Protein AF-A0A353P7I7-F1 (afdb_monomer_lite)

Radius of gyration: 15.6 Å; chains: 1; bounding box: 5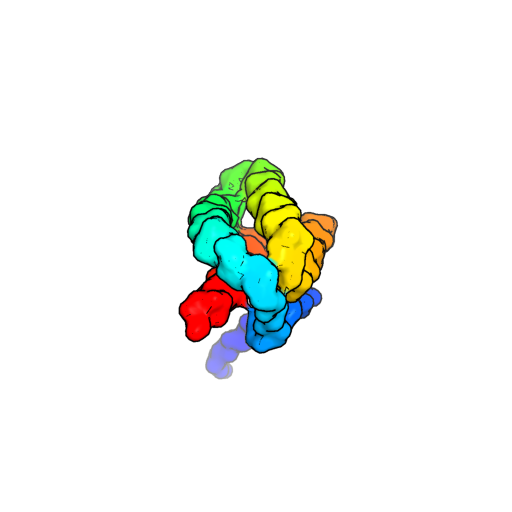8×27×37 Å

Sequence (123 aa):
MNSSNFSDTRNKIHFPDYHSISISAESKEYLFDFIESINSKLEELEAAALACEKLNDPKENLAVAKRVLHSIKGEAGIIGISEIYEFCHIAESAFEELKLEELPDMLLNIKDWLYSAVDYLKQ

Structure (mmCIF, N/CA/C/O backbone):
data_AF-A0A353P7I7-F1
#
_entry.id   AF-A0A353P7I7-F1
#
loop_
_atom_site.group_PDB
_atom_site.id
_atom_site.type_symbol
_atom_site.label_atom_id
_atom_site.label_alt_id
_atom_site.label_comp_id
_atom_site.label_asym_id
_atom_site.label_entity_id
_atom_site.label_seq_id
_atom_site.pdbx_PDB_ins_code
_atom_site.Cartn_x
_atom_site.Cartn_y
_atom_site.Cartn_z
_atom_site.occupancy
_atom_site.B_iso_or_equiv
_atom_site.auth_seq_id
_atom_site.auth_comp_id
_atom_site.auth_asym_id
_atom_site.auth_atom_id
_atom_site.pdbx_PDB_model_num
ATOM 1 N N . MET A 1 1 ? -41.882 -12.714 1.147 1.00 33.00 1 MET A N 1
ATOM 2 C CA . MET A 1 1 ? -40.969 -13.595 1.903 1.00 33.00 1 MET A CA 1
ATOM 3 C C . MET A 1 1 ? -39.578 -13.367 1.346 1.00 33.00 1 MET A C 1
ATOM 5 O O . MET A 1 1 ? -39.446 -13.441 0.135 1.00 33.00 1 MET A O 1
ATOM 9 N N . ASN A 1 2 ? -38.672 -12.960 2.243 1.00 32.88 2 ASN A N 1
ATOM 10 C CA . ASN A 1 2 ? -37.203 -12.832 2.216 1.00 32.88 2 ASN A CA 1
ATOM 11 C C . ASN A 1 2 ? -36.466 -13.235 0.918 1.00 32.88 2 ASN A C 1
ATOM 13 O O . ASN A 1 2 ? -36.798 -14.239 0.305 1.00 32.88 2 ASN A O 1
ATOM 17 N N . SER A 1 3 ? -35.419 -12.528 0.487 1.00 33.47 3 SER A N 1
ATOM 18 C CA . SER A 1 3 ? -34.259 -12.166 1.313 1.00 33.47 3 SER A CA 1
ATOM 19 C C . SER A 1 3 ? -33.494 -10.968 0.748 1.00 33.47 3 SER A C 1
ATOM 21 O O . SER A 1 3 ? -33.393 -10.790 -0.460 1.00 33.47 3 SER A O 1
ATOM 23 N N . SER A 1 4 ? -32.958 -10.174 1.666 1.00 40.25 4 SER A N 1
ATOM 24 C CA . SER A 1 4 ? -32.141 -8.977 1.500 1.00 40.25 4 SER A CA 1
ATOM 25 C C . SER A 1 4 ? -31.013 -9.108 0.469 1.00 40.25 4 SER A C 1
ATOM 27 O O . SER A 1 4 ? -30.127 -9.937 0.645 1.00 40.25 4 SER A O 1
ATOM 29 N N . ASN A 1 5 ? -30.974 -8.209 -0.518 1.00 30.12 5 ASN A N 1
ATOM 30 C CA . ASN A 1 5 ? -29.732 -7.845 -1.202 1.00 30.12 5 ASN A CA 1
ATOM 31 C C . ASN A 1 5 ? -29.294 -6.481 -0.674 1.00 30.12 5 ASN A C 1
ATOM 33 O O . ASN A 1 5 ? -29.738 -5.433 -1.134 1.00 30.12 5 ASN A O 1
ATOM 37 N N . PHE A 1 6 ? -28.441 -6.519 0.345 1.00 34.28 6 PHE A N 1
ATOM 38 C CA . PHE A 1 6 ? -27.603 -5.397 0.757 1.00 34.28 6 PHE A CA 1
ATOM 39 C C . PHE A 1 6 ? -26.470 -5.286 -0.282 1.00 34.28 6 PHE A C 1
ATOM 41 O O . PHE A 1 6 ? -25.336 -5.683 -0.033 1.00 34.28 6 PHE A O 1
ATOM 48 N N . SER A 1 7 ? -26.813 -4.888 -1.507 1.00 36.38 7 SER A N 1
ATOM 49 C CA . SER A 1 7 ? -25.862 -4.745 -2.610 1.00 36.38 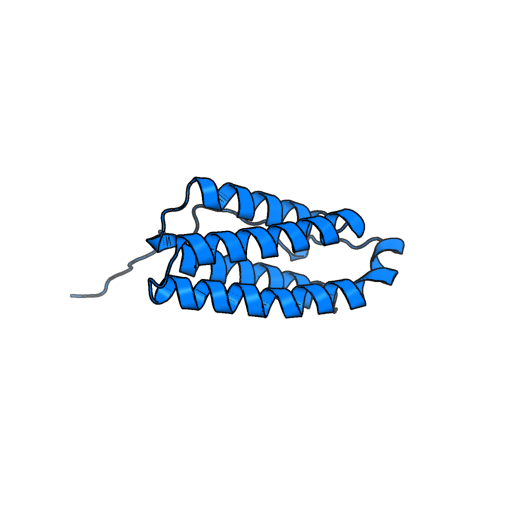7 SER A CA 1
ATOM 50 C C . SER A 1 7 ? -25.321 -3.316 -2.661 1.00 36.38 7 SER A C 1
ATOM 52 O O . SER A 1 7 ? -26.084 -2.370 -2.849 1.00 36.38 7 SER A O 1
ATOM 54 N N . ASP A 1 8 ? -23.999 -3.226 -2.518 1.00 41.38 8 ASP A N 1
ATOM 55 C CA . ASP A 1 8 ? -23.113 -2.206 -3.090 1.00 41.38 8 ASP A CA 1
ATOM 56 C C . ASP A 1 8 ? -23.188 -0.766 -2.576 1.00 41.38 8 ASP A C 1
ATOM 58 O O . ASP A 1 8 ? -23.550 0.168 -3.286 1.00 41.38 8 ASP A O 1
ATOM 62 N N . THR A 1 9 ? -22.672 -0.558 -1.363 1.00 38.09 9 THR A N 1
ATOM 63 C CA . THR A 1 9 ? -22.039 0.724 -0.991 1.00 38.09 9 THR A CA 1
ATOM 64 C C . THR A 1 9 ? -20.530 0.607 -0.756 1.00 38.09 9 THR A C 1
ATOM 66 O O . THR A 1 9 ? -19.907 1.584 -0.349 1.00 38.09 9 THR A O 1
ATOM 69 N N . ARG A 1 10 ? -19.924 -0.562 -1.009 1.00 47.31 10 ARG A N 1
ATOM 70 C CA . ARG A 1 10 ? -18.468 -0.752 -0.942 1.00 47.31 10 ARG A CA 1
ATOM 71 C C . ARG A 1 10 ? -17.874 -0.318 -2.285 1.00 47.31 10 ARG A C 1
ATOM 7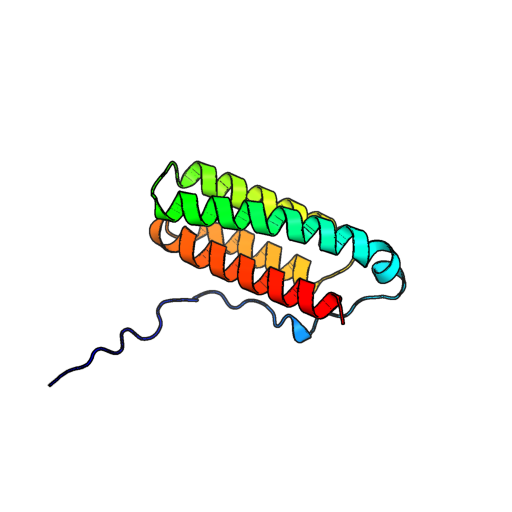3 O O . ARG A 1 10 ? -18.310 -0.815 -3.311 1.00 47.31 10 ARG A O 1
ATOM 80 N N . ASN A 1 11 ? -16.893 0.579 -2.269 1.00 51.53 11 ASN A N 1
ATOM 81 C CA . ASN A 1 11 ? -16.178 1.150 -3.424 1.00 51.53 11 ASN A CA 1
ATOM 82 C C . ASN A 1 11 ? -16.857 2.326 -4.139 1.00 51.53 11 ASN A C 1
ATOM 84 O O . ASN A 1 11 ? -17.366 2.221 -5.250 1.00 51.53 11 ASN A O 1
ATOM 88 N N . LYS A 1 12 ? -16.715 3.516 -3.545 1.00 61.88 12 LYS A N 1
ATOM 89 C CA . LYS A 1 12 ? -16.731 4.779 -4.305 1.00 61.88 12 LYS A CA 1
ATOM 90 C C . LYS A 1 12 ? -15.428 5.034 -5.078 1.00 61.88 12 LYS A C 1
ATOM 92 O O . LYS A 1 12 ? -15.350 6.002 -5.823 1.00 61.88 12 LYS A O 1
ATOM 97 N N . ILE A 1 13 ? -14.408 4.199 -4.883 1.00 70.94 13 ILE A N 1
ATOM 98 C CA . ILE A 1 13 ? -13.039 4.443 -5.342 1.00 70.94 13 ILE A CA 1
ATOM 99 C C . ILE A 1 13 ? -12.684 3.403 -6.389 1.00 70.94 13 ILE A C 1
ATOM 101 O O . ILE A 1 13 ? -12.773 2.203 -6.140 1.00 70.94 13 ILE A O 1
ATOM 105 N N . HIS A 1 14 ? -12.321 3.883 -7.573 1.00 79.38 14 HIS A N 1
ATOM 106 C CA . HIS A 1 14 ? -11.916 3.045 -8.687 1.00 79.38 14 HIS A CA 1
ATOM 107 C C . HIS A 1 14 ? -10.390 2.966 -8.715 1.00 79.38 14 HIS A C 1
ATOM 109 O O . HIS A 1 14 ? -9.721 3.929 -9.088 1.00 79.38 14 HIS A O 1
ATOM 115 N N . PHE A 1 15 ? -9.841 1.822 -8.315 1.00 85.69 15 PHE A N 1
ATOM 116 C CA . PHE A 1 15 ? -8.413 1.554 -8.452 1.00 85.69 15 PHE A CA 1
ATOM 117 C C . PHE A 1 15 ? -8.049 1.230 -9.909 1.00 85.69 15 PHE A C 1
ATOM 119 O O . PHE A 1 15 ? -8.905 0.753 -10.658 1.00 85.69 15 PHE A O 1
ATOM 126 N N . PRO A 1 16 ? -6.805 1.503 -10.342 1.00 88.56 16 PRO A N 1
ATOM 127 C CA . PRO A 1 16 ? -6.327 1.074 -11.654 1.00 88.56 16 PRO A CA 1
ATOM 128 C C . PRO A 1 16 ? -6.379 -0.455 -11.801 1.00 88.56 16 PRO A C 1
ATOM 130 O O . PRO A 1 16 ? -6.366 -1.190 -10.814 1.00 88.56 16 PRO A O 1
ATOM 133 N N . ASP A 1 17 ? -6.431 -0.943 -13.038 1.00 90.00 17 ASP A N 1
ATOM 134 C CA . ASP A 1 17 ? -6.327 -2.376 -13.320 1.00 90.00 17 ASP A CA 1
ATOM 135 C C . ASP A 1 17 ? -4.864 -2.822 -13.187 1.00 90.00 17 ASP A C 1
ATOM 137 O O . ASP A 1 17 ? -4.006 -2.370 -13.940 1.00 90.00 17 ASP A O 1
ATOM 141 N N . TYR A 1 18 ? -4.560 -3.714 -12.243 1.00 92.19 18 TYR A N 1
ATOM 142 C CA . TYR A 1 18 ? -3.187 -4.185 -12.037 1.00 92.19 18 TYR A CA 1
ATOM 143 C C . TYR A 1 18 ? -2.659 -5.031 -13.209 1.00 92.19 18 TYR A C 1
ATOM 145 O O . TYR A 1 18 ? -1.447 -5.162 -13.361 1.00 92.19 18 TYR A O 1
ATOM 153 N N . HIS A 1 19 ? -3.519 -5.559 -14.089 1.00 92.50 19 HIS A N 1
ATOM 154 C CA . HIS A 1 19 ? -3.062 -6.276 -15.286 1.00 92.50 19 HIS A CA 1
ATOM 155 C C . HIS A 1 19 ? -2.413 -5.348 -16.322 1.00 92.50 19 HIS A C 1
ATOM 157 O O . HIS A 1 19 ? -1.740 -5.828 -17.235 1.00 92.50 19 HIS A O 1
ATOM 163 N N . SER A 1 20 ? -2.592 -4.026 -16.200 1.00 91.19 20 SER A N 1
ATOM 164 C CA . SER A 1 20 ? -1.932 -3.065 -17.085 1.00 91.19 20 SER A CA 1
ATOM 165 C C . SER A 1 20 ? -0.492 -2.756 -16.680 1.00 91.19 20 SER A C 1
ATOM 167 O O . SER A 1 20 ? 0.167 -2.017 -17.410 1.00 91.19 20 SER A O 1
ATOM 169 N N . ILE A 1 21 ? 0.001 -3.288 -15.550 1.00 93.12 21 ILE A N 1
ATOM 170 C CA . ILE A 1 21 ? 1.369 -3.023 -15.092 1.00 93.12 21 ILE A CA 1
ATOM 171 C C . ILE A 1 21 ? 2.370 -3.480 -16.155 1.00 93.12 21 ILE A C 1
ATOM 173 O O . ILE A 1 21 ? 2.383 -4.642 -16.571 1.00 93.12 21 ILE A O 1
ATOM 177 N N . SER A 1 22 ? 3.245 -2.561 -16.558 1.00 89.06 22 SER A N 1
ATOM 178 C CA . SER A 1 22 ? 4.331 -2.818 -17.499 1.00 89.06 22 SER A CA 1
ATOM 179 C C . SER A 1 22 ? 5.671 -2.460 -16.864 1.00 89.06 22 SER A C 1
ATOM 181 O O . SER A 1 22 ? 5.886 -1.326 -16.446 1.00 89.06 22 SER A O 1
ATOM 183 N N . ILE A 1 23 ? 6.606 -3.414 -16.836 1.00 90.12 23 ILE A N 1
ATOM 184 C CA . ILE A 1 23 ? 7.928 -3.237 -16.220 1.00 90.12 23 ILE A CA 1
ATOM 185 C C . ILE A 1 23 ? 9.002 -3.056 -17.301 1.00 90.12 23 ILE A C 1
ATOM 187 O O . ILE A 1 23 ? 9.151 -3.907 -18.186 1.00 90.12 23 ILE A O 1
ATOM 191 N N . SER A 1 24 ? 9.783 -1.975 -17.201 1.00 91.31 24 SER A N 1
ATOM 192 C CA . SER A 1 24 ? 10.963 -1.741 -18.048 1.00 91.31 24 SER A CA 1
ATOM 193 C C . SER A 1 24 ? 12.074 -2.775 -17.795 1.00 91.31 24 SER A C 1
ATOM 195 O O . SER A 1 24 ? 12.065 -3.476 -16.784 1.00 91.31 24 SER A O 1
ATOM 197 N N . ALA A 1 25 ? 13.045 -2.901 -18.703 1.00 91.00 25 ALA A N 1
ATOM 198 C CA . ALA A 1 25 ? 14.156 -3.837 -18.502 1.00 91.00 25 ALA A CA 1
ATOM 199 C C . ALA A 1 25 ? 15.027 -3.429 -17.302 1.00 91.00 25 ALA A C 1
ATOM 201 O O . ALA A 1 25 ? 15.475 -4.286 -16.547 1.00 91.00 25 ALA A O 1
ATOM 202 N N . GLU A 1 26 ? 15.194 -2.126 -17.105 1.00 90.19 26 GLU A N 1
ATOM 203 C CA . GLU A 1 26 ? 15.966 -1.511 -16.031 1.00 90.19 26 GLU A CA 1
ATOM 204 C C . GLU A 1 26 ? 15.288 -1.733 -14.669 1.00 90.19 26 GLU A C 1
ATOM 206 O O . GLU A 1 26 ? 15.928 -2.124 -13.696 1.00 90.19 26 GLU A O 1
ATOM 211 N N . SER A 1 27 ? 13.963 -1.569 -14.603 1.00 91.69 27 SER A N 1
ATOM 212 C CA . SER A 1 27 ? 13.175 -1.795 -13.383 1.00 91.69 27 SER A CA 1
ATOM 213 C C . SER A 1 27 ? 13.210 -3.256 -12.916 1.00 91.69 27 SER A C 1
ATOM 215 O O . SER A 1 27 ? 13.103 -3.518 -11.717 1.00 91.69 27 SER A O 1
ATOM 217 N N . LYS A 1 28 ? 13.363 -4.219 -13.839 1.00 92.00 28 LYS A N 1
ATOM 218 C CA . LYS A 1 28 ? 13.392 -5.655 -13.504 1.00 92.00 28 LYS A CA 1
ATOM 219 C C . LYS A 1 28 ? 14.557 -6.032 -12.594 1.00 92.00 28 LYS A C 1
ATOM 221 O O . LYS A 1 28 ? 14.413 -6.968 -11.813 1.00 92.00 28 LYS A O 1
ATOM 226 N N . GLU A 1 29 ? 15.674 -5.309 -12.658 1.00 93.50 29 GLU A N 1
ATOM 227 C CA . GLU A 1 29 ? 16.845 -5.573 -11.811 1.00 93.50 29 GLU A CA 1
ATOM 228 C C . GLU A 1 29 ? 16.554 -5.341 -10.318 1.00 93.50 29 GLU A C 1
ATOM 230 O O . GLU A 1 29 ? 17.161 -5.988 -9.469 1.00 93.50 29 GLU A O 1
ATOM 235 N N . TYR A 1 30 ? 15.585 -4.477 -9.997 1.00 94.81 30 TYR A N 1
ATOM 236 C CA . TYR A 1 30 ? 15.188 -4.125 -8.626 1.00 94.81 30 TYR A CA 1
ATOM 237 C C . TYR A 1 30 ? 13.908 -4.827 -8.158 1.00 94.81 30 TYR A C 1
ATOM 239 O O . TYR A 1 30 ? 13.452 -4.622 -7.032 1.00 94.81 30 TYR A O 1
ATOM 247 N N . LEU A 1 31 ? 13.300 -5.646 -9.019 1.00 94.50 31 LEU A N 1
ATOM 248 C CA . LEU A 1 31 ? 11.956 -6.170 -8.797 1.00 94.50 31 LEU A CA 1
ATOM 249 C C . LEU A 1 31 ? 11.877 -7.122 -7.600 1.00 94.50 31 LEU A C 1
ATOM 251 O O . LEU A 1 31 ? 10.898 -7.097 -6.862 1.00 94.50 31 LEU A O 1
ATOM 255 N N . PHE A 1 32 ? 12.910 -7.938 -7.391 1.00 94.94 32 PHE A N 1
ATOM 256 C CA . PHE A 1 32 ? 12.955 -8.875 -6.270 1.00 94.94 32 PHE A CA 1
ATOM 257 C C . PHE A 1 32 ? 12.907 -8.145 -4.920 1.00 94.94 32 PHE A C 1
ATOM 259 O O . PHE A 1 32 ? 12.023 -8.415 -4.109 1.00 94.94 32 PHE A O 1
ATOM 266 N N . ASP A 1 33 ? 13.796 -7.169 -4.715 1.00 96.38 33 ASP A N 1
ATOM 267 C CA . ASP A 1 33 ? 13.860 -6.393 -3.470 1.00 96.38 33 ASP A CA 1
ATOM 268 C C . ASP A 1 33 ? 12.570 -5.595 -3.240 1.00 96.38 33 ASP A C 1
ATOM 270 O O . ASP A 1 33 ? 12.078 -5.497 -2.115 1.00 96.38 33 ASP A O 1
ATOM 274 N N . PHE A 1 34 ? 11.983 -5.065 -4.314 1.00 96.44 34 PHE A N 1
ATOM 275 C CA . PHE A 1 34 ? 10.707 -4.359 -4.260 1.00 96.44 34 PHE A CA 1
ATOM 276 C C . PHE A 1 34 ? 9.546 -5.255 -3.826 1.00 96.44 34 PHE A C 1
ATOM 278 O O . PHE A 1 34 ? 8.752 -4.869 -2.969 1.00 96.44 34 PHE A O 1
ATOM 285 N N . ILE A 1 35 ? 9.452 -6.460 -4.389 1.00 96.31 35 ILE A N 1
ATOM 286 C CA . ILE A 1 35 ? 8.411 -7.431 -4.039 1.00 96.31 35 ILE A CA 1
ATOM 287 C C . ILE A 1 35 ? 8.523 -7.829 -2.564 1.00 96.31 35 ILE A C 1
ATOM 289 O O . ILE A 1 35 ? 7.517 -7.806 -1.853 1.00 96.31 35 ILE A O 1
ATOM 293 N N . GLU A 1 36 ? 9.728 -8.140 -2.084 1.00 96.94 36 GLU A N 1
ATOM 294 C CA . GLU A 1 36 ? 9.953 -8.485 -0.674 1.00 96.94 36 GLU A CA 1
ATOM 295 C C . GLU A 1 36 ? 9.605 -7.317 0.257 1.00 96.94 36 GLU A C 1
ATOM 297 O O . GLU A 1 36 ? 8.939 -7.492 1.282 1.00 96.94 36 GLU A O 1
ATOM 302 N N . SER A 1 37 ? 9.978 -6.103 -0.146 1.00 97.06 37 SER A N 1
ATOM 303 C CA . SER A 1 37 ? 9.650 -4.871 0.566 1.00 97.06 37 SER A CA 1
ATOM 304 C C . SER A 1 37 ? 8.138 -4.627 0.664 1.00 97.06 37 SER A C 1
ATOM 306 O O . SER A 1 37 ? 7.647 -4.242 1.732 1.00 97.06 37 SER A O 1
ATOM 308 N N . ILE A 1 38 ? 7.374 -4.866 -0.411 1.00 96.56 38 ILE A N 1
ATOM 309 C CA . ILE A 1 38 ? 5.909 -4.749 -0.370 1.00 96.56 38 ILE A CA 1
ATOM 310 C C . ILE A 1 38 ? 5.296 -5.861 0.482 1.00 96.56 38 ILE A C 1
ATOM 312 O O . ILE A 1 38 ? 4.412 -5.557 1.278 1.00 96.56 38 ILE A O 1
ATOM 316 N N . ASN A 1 39 ? 5.761 -7.111 0.383 1.00 96.19 39 ASN A N 1
ATOM 317 C CA . ASN A 1 39 ? 5.221 -8.217 1.186 1.00 96.19 39 ASN A CA 1
ATOM 318 C C . ASN A 1 39 ? 5.273 -7.901 2.692 1.00 96.19 39 ASN A C 1
ATOM 320 O O . ASN A 1 39 ? 4.258 -8.022 3.373 1.00 96.19 39 ASN A O 1
ATOM 324 N N . SER A 1 40 ? 6.406 -7.387 3.186 1.00 96.50 40 SER A N 1
ATOM 325 C CA . SER A 1 40 ? 6.542 -6.926 4.579 1.00 96.50 40 SER A CA 1
ATOM 326 C C . SER A 1 40 ? 5.524 -5.835 4.936 1.00 96.50 40 SER A C 1
ATOM 328 O O . SER A 1 40 ? 4.915 -5.848 6.003 1.00 96.50 40 SER A O 1
ATOM 330 N N . LYS A 1 41 ? 5.311 -4.876 4.034 1.00 97.31 41 LYS A N 1
ATOM 331 C CA . LYS A 1 41 ? 4.368 -3.770 4.235 1.00 97.31 41 LYS A CA 1
ATOM 332 C C . LYS A 1 41 ? 2.899 -4.199 4.171 1.00 97.31 41 LYS A C 1
ATOM 334 O O . LYS A 1 41 ? 2.058 -3.559 4.801 1.00 97.31 41 LYS A O 1
ATOM 339 N N . LEU A 1 42 ? 2.573 -5.270 3.444 1.00 96.38 42 LEU A N 1
ATOM 340 C CA . LEU A 1 42 ? 1.222 -5.841 3.425 1.00 96.38 42 LEU A CA 1
ATOM 341 C C . LEU A 1 42 ? 0.830 -6.409 4.791 1.00 96.38 42 LEU A C 1
ATOM 343 O O . LEU A 1 42 ? -0.327 -6.265 5.188 1.00 96.38 42 LEU A O 1
ATOM 347 N N . GLU A 1 43 ? 1.781 -6.988 5.528 1.00 96.00 43 GLU A N 1
ATOM 348 C CA . GLU A 1 43 ? 1.554 -7.447 6.904 1.00 96.00 43 GLU A CA 1
ATOM 349 C C . GLU A 1 43 ? 1.263 -6.267 7.846 1.00 96.00 43 GLU A C 1
ATOM 351 O O . GLU A 1 43 ? 0.331 -6.319 8.652 1.00 96.00 43 GLU A O 1
ATOM 356 N N . GLU A 1 44 ? 2.005 -5.161 7.710 1.00 95.88 44 GLU A N 1
ATOM 357 C CA . GLU A 1 44 ? 1.754 -3.932 8.478 1.00 95.88 44 GLU A CA 1
ATOM 358 C C . GLU A 1 44 ? 0.375 -3.328 8.168 1.00 95.88 44 GLU A C 1
ATOM 360 O O . GLU A 1 44 ? -0.341 -2.891 9.076 1.00 95.88 44 GLU A O 1
ATOM 365 N N . LEU A 1 45 ? -0.022 -3.329 6.892 1.00 95.00 45 LEU A N 1
ATOM 366 C CA . LEU A 1 45 ? -1.319 -2.819 6.454 1.00 95.00 45 LEU A CA 1
ATOM 367 C C . LEU A 1 45 ? -2.478 -3.677 6.987 1.00 95.00 45 LEU A C 1
ATOM 369 O O . LEU A 1 45 ? -3.487 -3.135 7.442 1.00 95.00 45 LEU A O 1
ATOM 373 N N . GLU A 1 46 ? -2.318 -5.003 6.996 1.00 94.81 46 GLU A N 1
ATOM 374 C CA . GLU A 1 46 ? -3.278 -5.934 7.600 1.00 94.81 46 GLU A CA 1
ATOM 375 C C . GLU A 1 46 ? -3.429 -5.705 9.104 1.00 94.81 46 GLU A C 1
ATOM 377 O O . GLU A 1 46 ? -4.550 -5.621 9.613 1.00 94.81 46 GLU A O 1
ATOM 382 N N . ALA A 1 47 ? -2.315 -5.557 9.823 1.00 94.75 47 ALA A N 1
ATOM 383 C CA . ALA A 1 47 ? -2.345 -5.284 11.254 1.00 94.75 47 ALA A CA 1
ATOM 384 C C . ALA A 1 47 ? -3.089 -3.972 11.564 1.00 94.75 47 ALA A C 1
ATOM 386 O O . ALA A 1 47 ? -3.912 -3.932 12.485 1.00 94.75 47 ALA A O 1
ATOM 387 N N . ALA A 1 48 ? -2.856 -2.922 10.767 1.00 93.44 48 ALA A N 1
ATOM 388 C CA . ALA A 1 48 ? -3.568 -1.651 10.887 1.00 93.44 48 ALA A CA 1
ATOM 389 C C . ALA A 1 48 ? -5.074 -1.800 10.603 1.00 93.44 48 ALA A C 1
ATOM 391 O O . ALA A 1 48 ? -5.887 -1.236 11.341 1.00 93.44 48 ALA A O 1
ATOM 392 N N . ALA A 1 49 ? -5.457 -2.582 9.587 1.00 92.50 49 ALA A N 1
ATOM 393 C CA . ALA A 1 49 ? -6.859 -2.858 9.266 1.00 92.50 49 ALA A CA 1
ATOM 394 C C . ALA A 1 49 ? -7.581 -3.547 10.436 1.00 92.50 49 ALA A C 1
ATOM 396 O O . ALA A 1 49 ? -8.588 -3.037 10.929 1.00 92.50 49 ALA A O 1
ATOM 397 N N . LEU A 1 50 ? -7.006 -4.633 10.962 1.00 93.69 50 LEU A N 1
ATOM 398 C CA . LEU A 1 50 ? -7.557 -5.382 12.100 1.00 93.69 50 LEU A CA 1
ATOM 399 C C . LEU A 1 50 ? -7.646 -4.537 13.382 1.00 93.69 50 LEU A C 1
ATOM 401 O O . LEU A 1 50 ? -8.553 -4.718 14.199 1.00 93.69 50 LEU A O 1
ATOM 405 N N . ALA A 1 51 ? -6.699 -3.620 13.599 1.00 93.19 51 ALA A N 1
ATOM 406 C CA . AL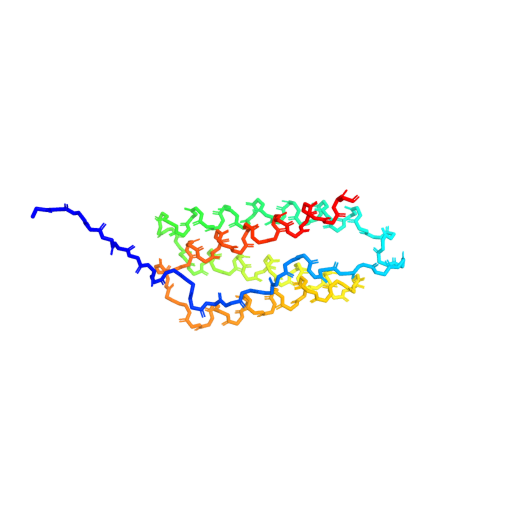A A 1 51 ? -6.742 -2.695 14.728 1.00 93.19 51 ALA A CA 1
ATOM 407 C C . ALA A 1 51 ? -7.863 -1.650 14.574 1.00 93.19 51 ALA A C 1
ATOM 409 O O . ALA A 1 51 ? -8.535 -1.329 15.560 1.00 93.19 51 ALA A O 1
ATOM 410 N N . CYS A 1 52 ? -8.122 -1.182 13.345 1.00 91.12 52 CYS A N 1
ATOM 411 C CA . CYS A 1 52 ? -9.254 -0.302 13.047 1.00 91.12 52 CYS A CA 1
ATOM 412 C C . CYS A 1 52 ? -10.602 -0.991 13.296 1.00 91.12 52 CYS A C 1
ATOM 414 O O . CYS A 1 52 ? -11.478 -0.372 13.898 1.00 91.12 52 CYS A O 1
ATOM 416 N N . GLU A 1 53 ? -10.762 -2.265 12.912 1.00 89.56 53 GLU A N 1
ATOM 417 C CA . GLU A 1 53 ? -11.999 -3.032 13.169 1.00 89.56 53 GLU A CA 1
ATOM 418 C C . GLU A 1 53 ? -12.327 -3.124 14.662 1.00 89.56 53 GLU A C 1
ATOM 420 O O . GLU A 1 53 ? -13.488 -3.071 15.067 1.00 89.56 53 GLU A O 1
ATOM 425 N N . LYS A 1 54 ? -11.293 -3.230 15.502 1.00 90.50 54 LYS A N 1
ATOM 426 C CA . LYS A 1 54 ? -11.427 -3.304 16.964 1.00 90.50 54 LYS A CA 1
ATOM 427 C C . LYS A 1 54 ? -11.690 -1.947 17.622 1.00 90.50 54 LYS A C 1
ATOM 429 O O . LYS A 1 54 ? -11.807 -1.899 18.843 1.00 90.50 54 LYS A O 1
ATOM 434 N N . LEU A 1 55 ? -11.782 -0.865 16.841 1.00 82.31 55 LEU A N 1
ATOM 435 C CA . LEU A 1 55 ? -11.919 0.520 17.309 1.00 82.31 55 LEU A CA 1
ATOM 436 C C . LEU A 1 55 ? -10.778 0.974 18.241 1.00 82.31 55 LEU A C 1
ATOM 438 O O . LEU A 1 55 ? -10.954 1.899 19.036 1.00 82.31 55 LEU A O 1
ATOM 442 N N . ASN A 1 56 ? -9.601 0.355 18.122 1.00 81.31 56 ASN A N 1
ATOM 443 C CA . ASN A 1 56 ? -8.412 0.722 18.889 1.00 81.31 56 ASN A CA 1
ATOM 444 C C . ASN A 1 56 ? -7.699 1.876 18.184 1.00 81.31 56 ASN A C 1
ATOM 446 O O . ASN A 1 56 ? -7.091 1.648 17.147 1.00 81.31 56 ASN A O 1
ATOM 450 N N . ASP A 1 57 ? -7.783 3.097 18.713 1.00 88.69 57 ASP A N 1
ATOM 451 C CA . ASP A 1 57 ? -7.053 4.278 18.218 1.00 88.69 57 ASP A CA 1
ATOM 452 C C . ASP A 1 57 ? -7.032 4.427 16.676 1.00 88.69 57 ASP A C 1
ATOM 454 O O . ASP A 1 57 ? -5.973 4.519 16.051 1.00 88.69 57 ASP A O 1
ATOM 458 N N . PRO A 1 58 ? -8.203 4.504 16.012 1.00 83.44 58 PRO A N 1
ATOM 459 C CA . PRO A 1 58 ? -8.304 4.451 14.548 1.00 83.44 58 PRO A CA 1
ATOM 460 C C . PRO A 1 58 ? -7.529 5.568 13.824 1.00 83.44 58 PRO A C 1
ATOM 462 O O . PRO A 1 58 ? -7.120 5.399 12.679 1.00 83.44 58 PRO A O 1
ATOM 465 N N . LYS A 1 59 ? -7.272 6.702 14.490 1.00 88.62 59 LYS A N 1
ATOM 466 C CA . LYS A 1 59 ? -6.425 7.780 13.950 1.00 88.62 59 LYS A CA 1
ATOM 467 C C . LYS A 1 59 ? -4.949 7.390 13.870 1.00 88.62 59 LYS A C 1
ATOM 469 O O . LYS A 1 59 ? -4.272 7.790 12.926 1.00 88.62 59 LYS A O 1
ATOM 474 N N . GLU A 1 60 ? -4.452 6.645 14.852 1.00 91.94 60 GLU A N 1
ATOM 475 C CA . GLU A 1 60 ? -3.072 6.163 14.859 1.00 91.94 60 GLU A CA 1
ATOM 476 C C . GLU A 1 60 ? -2.886 5.076 13.800 1.00 91.94 60 GLU A C 1
ATOM 478 O O . GLU A 1 60 ? -1.950 5.151 13.004 1.00 91.94 60 GLU A O 1
ATOM 483 N N . ASN A 1 61 ? -3.837 4.146 13.691 1.00 92.12 61 ASN A N 1
ATOM 484 C CA . ASN A 1 61 ? -3.811 3.123 12.643 1.00 92.12 61 ASN A CA 1
ATOM 485 C C . ASN A 1 61 ? -3.898 3.731 11.236 1.00 92.12 61 ASN A C 1
ATOM 487 O O . ASN A 1 61 ? -3.177 3.301 10.338 1.00 92.12 61 ASN A O 1
ATOM 491 N N . LEU A 1 62 ? -4.711 4.779 11.042 1.00 92.50 62 LEU A N 1
ATOM 492 C CA . LEU A 1 62 ? -4.723 5.535 9.787 1.00 92.50 62 LEU A CA 1
ATOM 493 C C . LEU A 1 62 ? -3.349 6.153 9.485 1.00 92.50 62 LEU A C 1
ATOM 495 O O . LEU A 1 62 ? -2.901 6.141 8.340 1.00 92.50 62 LEU A O 1
ATOM 499 N N . ALA A 1 63 ? -2.663 6.689 10.497 1.00 94.06 63 ALA A N 1
ATOM 500 C CA . ALA A 1 63 ? -1.322 7.242 10.325 1.00 94.06 63 ALA A CA 1
ATOM 501 C C . ALA A 1 63 ? -0.284 6.158 9.980 1.00 94.06 63 ALA A C 1
ATOM 503 O O . ALA A 1 63 ? 0.629 6.417 9.193 1.00 94.06 63 ALA A O 1
ATOM 504 N N . VAL A 1 64 ? -0.417 4.945 10.526 1.00 95.00 64 VAL A N 1
ATOM 505 C CA . VAL A 1 64 ? 0.385 3.778 10.117 1.00 95.00 64 VAL A CA 1
ATOM 506 C C . VAL A 1 64 ? 0.122 3.447 8.648 1.00 95.00 64 VAL A C 1
ATOM 508 O O . VAL A 1 64 ? 1.065 3.450 7.860 1.00 95.00 64 VAL A O 1
ATOM 511 N N . ALA A 1 65 ? -1.140 3.277 8.252 1.00 95.06 65 ALA A N 1
ATOM 512 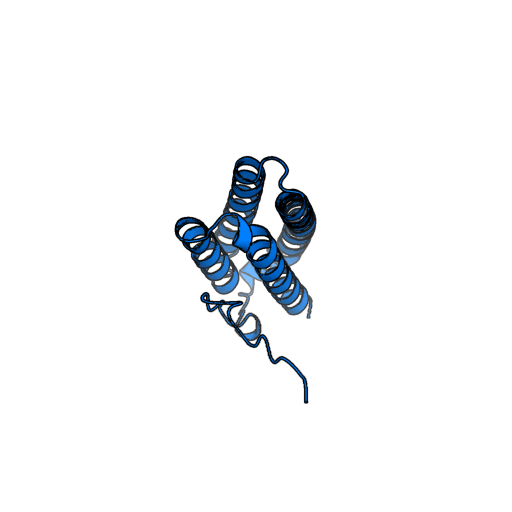C CA . ALA A 1 65 ? -1.504 2.960 6.872 1.00 95.06 65 ALA A CA 1
ATOM 513 C C . ALA A 1 65 ? -1.014 4.011 5.862 1.00 95.06 65 ALA A C 1
ATOM 515 O O . ALA A 1 65 ? -0.446 3.660 4.828 1.00 95.06 65 ALA A O 1
ATOM 516 N N . LYS A 1 66 ? -1.161 5.307 6.176 1.00 95.56 66 LYS A N 1
ATOM 517 C CA . LYS A 1 66 ? -0.631 6.396 5.338 1.00 95.56 66 LYS A CA 1
ATOM 518 C C . LYS A 1 66 ? 0.883 6.305 5.168 1.00 95.56 66 LYS A C 1
ATOM 520 O O . LYS A 1 66 ? 1.371 6.488 4.060 1.00 95.56 66 LYS A O 1
ATOM 525 N N . ARG A 1 67 ? 1.634 5.998 6.232 1.00 97.31 67 ARG A N 1
ATOM 526 C CA . ARG A 1 67 ? 3.094 5.819 6.136 1.00 97.31 67 ARG A CA 1
ATOM 527 C C . ARG A 1 67 ? 3.464 4.628 5.259 1.00 97.31 67 ARG A C 1
ATOM 529 O O . ARG A 1 67 ? 4.349 4.769 4.422 1.00 97.31 67 ARG A O 1
ATOM 536 N N . VAL A 1 68 ? 2.764 3.505 5.411 1.00 97.62 68 VAL A N 1
ATOM 537 C CA . VAL A 1 68 ? 2.968 2.312 4.579 1.00 97.62 68 VAL A CA 1
ATOM 538 C C . VAL A 1 68 ? 2.774 2.647 3.097 1.00 97.62 68 VAL A C 1
ATOM 540 O O . VAL A 1 68 ? 3.676 2.409 2.294 1.00 97.62 68 VAL A O 1
ATOM 543 N N . LEU A 1 69 ? 1.648 3.270 2.737 1.00 97.69 69 LEU A N 1
ATOM 544 C CA . LEU A 1 69 ? 1.373 3.663 1.351 1.00 97.69 69 LEU A CA 1
ATOM 545 C C . LEU A 1 69 ? 2.367 4.688 0.816 1.00 97.69 69 LEU A C 1
ATOM 547 O O . LEU A 1 69 ? 2.800 4.571 -0.328 1.00 97.69 69 LEU A O 1
ATOM 551 N N . HIS A 1 70 ? 2.766 5.654 1.641 1.00 97.00 70 HIS A N 1
ATOM 552 C CA . HIS A 1 70 ? 3.766 6.643 1.264 1.00 97.00 70 HIS A CA 1
ATOM 553 C C . HIS A 1 70 ? 5.105 5.990 0.903 1.00 97.00 70 HIS A C 1
ATOM 555 O O . HIS A 1 70 ? 5.729 6.357 -0.095 1.00 97.00 70 HIS A O 1
ATOM 561 N N . SER A 1 71 ? 5.531 4.997 1.689 1.00 98.12 71 SER A N 1
ATOM 562 C CA . SER A 1 71 ? 6.743 4.227 1.413 1.00 98.12 71 SER A CA 1
ATOM 563 C C . SER A 1 71 ? 6.622 3.420 0.119 1.00 98.12 71 SER A C 1
ATOM 565 O O . SER A 1 71 ? 7.509 3.524 -0.725 1.00 98.12 71 SER A O 1
ATOM 567 N N . ILE A 1 72 ? 5.512 2.697 -0.091 1.00 98.25 72 ILE A N 1
ATOM 568 C CA . ILE A 1 72 ? 5.283 1.935 -1.336 1.00 98.25 72 ILE A CA 1
ATOM 569 C C . ILE A 1 72 ? 5.286 2.869 -2.551 1.00 98.25 72 ILE A C 1
ATOM 571 O O . ILE A 1 72 ? 5.952 2.580 -3.544 1.00 98.25 72 ILE A O 1
ATOM 575 N N . LYS A 1 73 ? 4.609 4.021 -2.463 1.00 98.06 73 LYS A N 1
ATOM 576 C CA . LYS A 1 73 ? 4.591 5.037 -3.523 1.00 98.06 73 LYS A CA 1
ATOM 577 C C . LYS A 1 73 ? 5.997 5.522 -3.867 1.00 98.06 73 LYS A C 1
ATOM 579 O O . LYS A 1 73 ? 6.339 5.636 -5.041 1.00 98.06 73 LYS A O 1
ATOM 584 N N . GLY A 1 74 ? 6.808 5.818 -2.850 1.00 97.81 74 GLY A N 1
ATOM 585 C CA . GLY A 1 74 ? 8.190 6.257 -3.032 1.00 97.81 74 GLY A CA 1
ATOM 586 C C . GLY A 1 74 ? 9.037 5.209 -3.751 1.00 97.81 74 GLY A C 1
ATOM 587 O O . GLY A 1 74 ? 9.703 5.529 -4.733 1.00 97.81 74 GLY A O 1
ATOM 588 N N . GLU A 1 75 ? 8.960 3.953 -3.313 1.00 97.56 75 GLU A N 1
ATOM 589 C CA . GLU A 1 75 ? 9.679 2.836 -3.935 1.00 97.56 75 GLU A CA 1
ATOM 590 C C . GLU A 1 75 ? 9.221 2.592 -5.381 1.00 97.56 75 GLU A C 1
ATOM 592 O O . GLU A 1 75 ? 10.055 2.506 -6.283 1.00 97.56 75 GLU A O 1
ATOM 597 N N . ALA A 1 76 ? 7.908 2.582 -5.630 1.00 97.06 76 ALA A N 1
ATOM 598 C CA . ALA A 1 76 ? 7.344 2.440 -6.972 1.00 97.06 76 ALA A CA 1
ATOM 599 C C . ALA A 1 76 ? 7.782 3.583 -7.903 1.00 97.06 76 ALA A C 1
ATOM 601 O O . ALA A 1 76 ? 8.100 3.343 -9.067 1.00 97.06 76 ALA A O 1
ATOM 602 N N . GLY A 1 77 ? 7.858 4.815 -7.388 1.00 96.75 77 GLY A N 1
ATOM 603 C CA . GLY A 1 77 ? 8.348 5.975 -8.134 1.00 96.75 77 GLY A CA 1
ATOM 604 C C . GLY A 1 77 ? 9.841 5.901 -8.467 1.00 96.75 77 GLY A C 1
ATOM 605 O O . GLY A 1 77 ? 10.236 6.307 -9.557 1.00 96.75 77 GLY A O 1
ATOM 606 N N . ILE A 1 78 ? 10.665 5.355 -7.566 1.00 95.56 78 ILE A N 1
ATOM 607 C CA . ILE A 1 78 ? 12.104 5.143 -7.801 1.00 95.56 78 ILE A CA 1
ATOM 608 C C . ILE A 1 78 ? 12.328 4.066 -8.868 1.00 95.56 78 ILE A C 1
ATOM 610 O O . ILE A 1 78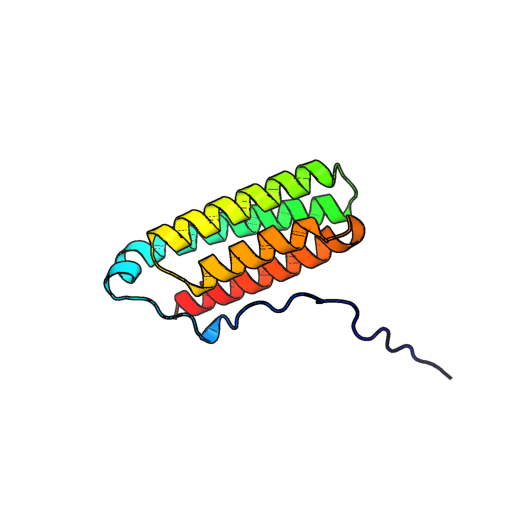 ? 13.175 4.237 -9.742 1.00 95.56 78 ILE A O 1
ATOM 614 N N . ILE A 1 79 ? 11.572 2.970 -8.800 1.00 95.31 79 ILE A N 1
ATOM 615 C CA . ILE A 1 79 ? 11.722 1.826 -9.712 1.00 95.31 79 ILE A CA 1
ATOM 616 C C . ILE A 1 79 ? 11.023 2.079 -11.052 1.00 95.31 79 ILE A C 1
ATOM 618 O O . ILE A 1 79 ? 11.386 1.471 -12.055 1.00 95.31 79 ILE A O 1
ATOM 622 N N . GLY A 1 80 ? 10.055 2.996 -11.102 1.00 95.06 80 GLY A N 1
ATOM 623 C CA . GLY A 1 80 ? 9.321 3.352 -12.315 1.00 95.06 80 GLY A CA 1
ATOM 624 C C . GLY A 1 80 ? 8.103 2.467 -12.592 1.00 95.06 80 GLY A C 1
ATOM 625 O O . GLY A 1 80 ? 7.759 2.265 -13.752 1.00 95.06 80 GLY A O 1
ATOM 626 N N . ILE A 1 81 ? 7.450 1.935 -11.553 1.00 95.31 81 ILE A N 1
ATOM 627 C CA . ILE A 1 81 ? 6.203 1.160 -11.682 1.00 95.31 81 ILE A CA 1
ATOM 628 C C . ILE A 1 81 ? 5.018 2.113 -11.484 1.00 95.31 81 ILE A C 1
ATOM 630 O O . ILE A 1 81 ? 4.512 2.297 -10.372 1.00 95.31 81 ILE A O 1
ATOM 634 N N . SER A 1 82 ? 4.613 2.768 -12.573 1.00 94.25 82 SER A N 1
ATOM 635 C CA . SER A 1 82 ? 3.644 3.869 -12.551 1.00 94.25 82 SER A CA 1
ATOM 636 C C . SER A 1 82 ? 2.273 3.467 -12.012 1.00 94.25 82 SER A C 1
ATOM 638 O O . SER A 1 82 ? 1.668 4.234 -11.273 1.00 94.25 82 SER A O 1
ATOM 640 N N . GLU A 1 83 ? 1.782 2.269 -12.306 1.00 95.44 83 GLU A N 1
ATOM 641 C CA . GLU A 1 83 ? 0.451 1.837 -11.870 1.00 95.44 83 GLU A CA 1
ATOM 642 C C . GLU A 1 83 ? 0.366 1.675 -10.345 1.00 95.44 83 GLU A C 1
ATOM 644 O O . GLU A 1 83 ? -0.636 2.061 -9.744 1.00 95.44 83 GLU A O 1
ATOM 649 N N . ILE A 1 84 ? 1.422 1.156 -9.703 1.00 96.69 84 ILE A N 1
ATOM 650 C CA . ILE A 1 84 ? 1.492 1.055 -8.235 1.00 96.69 84 ILE A CA 1
ATOM 651 C C . ILE A 1 84 ? 1.657 2.448 -7.618 1.00 96.69 84 ILE A C 1
ATOM 653 O O . ILE A 1 84 ? 1.026 2.749 -6.605 1.00 96.69 84 ILE A O 1
ATOM 657 N N . TYR A 1 85 ? 2.455 3.321 -8.243 1.00 96.88 85 TYR A N 1
ATOM 658 C CA . TYR A 1 85 ? 2.585 4.715 -7.815 1.00 96.88 85 TYR A CA 1
ATOM 659 C C . TYR A 1 85 ? 1.225 5.436 -7.811 1.00 96.88 85 TYR A C 1
ATOM 661 O O . TYR A 1 85 ? 0.829 6.003 -6.788 1.00 96.88 85 TYR A O 1
ATOM 669 N N . GLU A 1 86 ? 0.495 5.377 -8.928 1.00 95.81 86 GLU A N 1
ATOM 670 C CA . GLU A 1 86 ? -0.815 6.018 -9.084 1.00 95.81 86 GLU A CA 1
ATOM 671 C C . GLU A 1 86 ? -1.854 5.409 -8.143 1.00 95.81 86 GLU A C 1
ATOM 673 O O . GLU A 1 86 ? -2.623 6.135 -7.511 1.00 95.81 86 GLU A O 1
ATOM 678 N N . PHE A 1 87 ? -1.842 4.085 -7.976 1.00 96.75 87 PHE A N 1
ATOM 679 C CA . PHE A 1 87 ? -2.685 3.409 -6.997 1.00 96.75 87 PHE A CA 1
ATOM 680 C C . PHE A 1 87 ? -2.462 3.956 -5.578 1.00 96.75 87 PHE A C 1
ATOM 682 O O . PHE A 1 87 ? -3.427 4.332 -4.908 1.00 96.75 87 PHE A O 1
ATOM 689 N N . CYS A 1 88 ? -1.207 4.047 -5.120 1.00 97.00 88 CYS A N 1
ATOM 690 C CA . CYS A 1 88 ? -0.908 4.565 -3.786 1.00 97.00 88 CYS A CA 1
ATOM 691 C C . CYS A 1 88 ? -1.318 6.033 -3.642 1.00 97.00 88 CYS A C 1
ATOM 693 O O . CYS A 1 88 ? -1.825 6.418 -2.590 1.00 97.00 88 CYS A O 1
ATOM 695 N N . HIS A 1 89 ? -1.142 6.842 -4.688 1.00 94.94 89 HIS A N 1
ATOM 696 C CA . HIS A 1 89 ? -1.598 8.230 -4.697 1.00 94.94 89 HIS A CA 1
ATOM 697 C C . HIS A 1 89 ? -3.128 8.333 -4.543 1.00 94.94 89 HIS A C 1
ATOM 699 O O . HIS A 1 89 ? -3.604 9.050 -3.662 1.00 94.94 89 HIS A O 1
ATOM 705 N N . ILE A 1 90 ? -3.900 7.556 -5.316 1.00 94.38 90 ILE A N 1
ATOM 706 C CA . ILE A 1 90 ? -5.370 7.484 -5.200 1.00 94.38 90 ILE A CA 1
ATOM 707 C C . ILE A 1 90 ? -5.784 7.038 -3.791 1.00 94.38 90 ILE A C 1
ATOM 709 O O . ILE A 1 90 ? -6.688 7.625 -3.194 1.00 94.38 90 ILE A O 1
ATOM 713 N N . ALA A 1 91 ? -5.120 6.018 -3.245 1.00 94.00 91 ALA A N 1
ATOM 714 C CA . ALA A 1 91 ? -5.405 5.494 -1.915 1.00 94.00 91 ALA A CA 1
ATOM 715 C C . ALA A 1 91 ? -5.075 6.497 -0.789 1.00 94.00 91 ALA A C 1
ATOM 717 O O . ALA A 1 91 ? -5.810 6.581 0.193 1.00 94.00 91 ALA A O 1
ATOM 718 N N . GLU A 1 92 ? -4.016 7.300 -0.919 1.00 93.31 92 GLU A N 1
ATOM 719 C CA . GLU A 1 92 ? -3.720 8.375 0.036 1.00 93.31 92 GLU A CA 1
ATOM 720 C C . GLU A 1 92 ? -4.787 9.481 0.004 1.00 93.31 92 GLU A C 1
ATOM 722 O O . GLU A 1 92 ? -5.232 9.915 1.072 1.00 93.31 92 GLU A O 1
ATOM 727 N N . SER A 1 93 ? -5.226 9.902 -1.190 1.00 91.56 93 SER A N 1
ATOM 728 C CA . SER A 1 93 ? -6.294 10.902 -1.357 1.00 91.56 93 SER A CA 1
ATOM 729 C C . SER A 1 93 ? -7.639 10.404 -0.828 1.00 91.56 93 SER A C 1
ATOM 731 O O . SER A 1 93 ? -8.366 11.146 -0.172 1.00 91.56 93 SER A O 1
ATOM 733 N N . ALA A 1 94 ? -7.946 9.123 -1.037 1.00 91.38 94 ALA A N 1
ATOM 734 C CA . ALA A 1 94 ? -9.153 8.480 -0.529 1.00 91.38 94 ALA A CA 1
ATOM 735 C C . ALA A 1 94 ? -9.354 8.672 0.979 1.00 91.38 94 ALA A C 1
ATOM 737 O O . ALA A 1 94 ? -10.469 8.901 1.446 1.00 91.38 94 ALA A O 1
ATOM 738 N N . PHE A 1 95 ? -8.268 8.596 1.750 1.00 90.62 95 PHE A N 1
ATOM 739 C CA . PHE A 1 95 ? -8.312 8.729 3.203 1.00 90.62 95 PHE A CA 1
ATOM 740 C C . PHE A 1 95 ? -8.693 10.127 3.698 1.00 90.62 95 PHE A C 1
ATOM 742 O O . PHE A 1 95 ? -8.943 10.287 4.892 1.00 90.62 95 PHE A O 1
ATOM 749 N N . GLU A 1 96 ? -8.689 11.147 2.841 1.00 89.00 96 GLU A N 1
ATOM 750 C CA . GLU A 1 96 ? -9.117 12.501 3.213 1.00 89.00 96 GLU A CA 1
ATOM 751 C C . GLU A 1 96 ? -10.643 12.628 3.272 1.00 89.00 96 GLU A C 1
ATOM 753 O O . GLU A 1 96 ? -11.167 13.429 4.047 1.00 89.00 96 GLU A O 1
ATOM 758 N N . GLU A 1 97 ? -11.353 11.809 2.496 1.00 88.31 97 GLU A N 1
ATOM 759 C CA . GLU A 1 97 ? -12.816 11.835 2.380 1.00 88.31 97 GLU A CA 1
ATOM 760 C C . GLU A 1 97 ? -13.502 10.696 3.151 1.00 88.31 97 GLU A C 1
ATOM 762 O O . GLU A 1 97 ? -14.725 10.694 3.318 1.00 88.31 97 GLU A O 1
ATOM 767 N N . LEU A 1 98 ? -12.715 9.727 3.620 1.00 88.25 98 LEU A N 1
ATOM 768 C CA . LEU A 1 98 ? -13.192 8.510 4.260 1.00 88.25 98 LEU A CA 1
ATOM 769 C C . LEU A 1 98 ? -13.649 8.751 5.706 1.00 88.25 98 LEU A C 1
ATOM 771 O O . LEU A 1 98 ? -12.978 9.438 6.486 1.00 88.25 98 LEU A O 1
ATOM 775 N N . LYS A 1 99 ? -14.751 8.116 6.113 1.00 89.31 99 LYS A N 1
ATOM 776 C CA . LYS A 1 99 ? -15.123 8.043 7.531 1.00 89.31 99 LYS A CA 1
ATOM 777 C C . LYS A 1 99 ? -14.343 6.938 8.246 1.00 89.31 99 LYS A C 1
ATOM 779 O O . LYS A 1 99 ? -13.880 5.982 7.631 1.00 89.31 99 LYS A O 1
ATOM 784 N N . LEU A 1 100 ? -14.219 7.042 9.571 1.00 86.12 100 LEU A N 1
ATOM 785 C CA . LEU A 1 100 ? -13.443 6.078 10.366 1.00 86.12 100 LEU A CA 1
ATOM 786 C C . LEU A 1 100 ? -14.020 4.658 10.289 1.00 86.12 100 LEU A C 1
ATOM 788 O O . LEU A 1 100 ? -13.260 3.696 10.277 1.00 86.12 100 LEU A O 1
ATOM 792 N N . GLU A 1 101 ? -15.341 4.524 10.206 1.00 88.31 101 GLU A N 1
ATOM 793 C CA . GLU A 1 101 ? -16.030 3.239 10.067 1.00 88.31 101 GLU A CA 1
ATOM 794 C C . GLU A 1 101 ? -15.804 2.553 8.708 1.00 88.31 101 GLU A C 1
ATOM 796 O O . GLU A 1 101 ? -15.982 1.345 8.604 1.00 88.31 101 GLU A O 1
ATOM 801 N N . GLU A 1 102 ? -15.391 3.300 7.682 1.00 90.12 102 GLU A N 1
ATOM 802 C CA . GLU A 1 102 ? -15.085 2.782 6.340 1.00 90.12 102 GLU A CA 1
ATOM 803 C C . GLU A 1 102 ? -13.599 2.390 6.206 1.00 90.12 102 GLU A C 1
ATOM 805 O O . GLU A 1 102 ? -13.201 1.765 5.222 1.00 90.12 102 GLU A O 1
ATOM 810 N N . LEU A 1 103 ? -12.765 2.757 7.189 1.00 90.06 103 LEU A N 1
ATOM 811 C CA . LEU A 1 103 ? -11.315 2.571 7.150 1.00 90.06 103 LEU A CA 1
ATOM 812 C C . LEU A 1 103 ? -10.876 1.105 7.069 1.00 90.06 103 LEU A C 1
ATOM 814 O O . LEU A 1 103 ? -10.037 0.821 6.216 1.00 90.06 103 LEU A O 1
ATOM 818 N N . PRO A 1 104 ? -11.406 0.168 7.878 1.00 92.00 104 PRO A N 1
ATOM 819 C CA . PRO A 1 104 ? -10.967 -1.222 7.800 1.00 92.00 104 PRO A CA 1
ATOM 820 C C . PRO A 1 104 ? -11.185 -1.841 6.416 1.00 92.00 104 PRO A C 1
ATOM 822 O O . PRO A 1 104 ? -10.240 -2.364 5.828 1.00 92.00 104 PRO A O 1
ATOM 825 N N . ASP A 1 105 ? -12.393 -1.696 5.861 1.00 91.50 105 ASP A N 1
ATOM 826 C CA . ASP A 1 105 ? -12.745 -2.207 4.531 1.00 91.50 105 ASP A CA 1
ATOM 827 C C . ASP A 1 105 ? -11.844 -1.596 3.447 1.00 91.50 105 ASP A C 1
ATOM 829 O O . ASP A 1 105 ? -11.356 -2.302 2.564 1.00 91.50 105 ASP A O 1
ATOM 833 N N . MET A 1 106 ? -11.576 -0.287 3.526 1.00 92.38 106 MET A N 1
ATOM 834 C CA . MET A 1 106 ? -10.673 0.389 2.591 1.00 92.38 106 MET A CA 1
ATOM 835 C C . MET A 1 106 ? -9.244 -0.165 2.676 1.00 92.38 106 MET A C 1
ATOM 837 O O . MET A 1 106 ? -8.622 -0.407 1.643 1.00 92.38 106 MET A O 1
ATOM 841 N N . LEU A 1 107 ? -8.718 -0.391 3.883 1.00 94.00 107 LEU A N 1
ATOM 842 C CA . LEU A 1 107 ? -7.371 -0.936 4.077 1.00 94.00 107 LEU A CA 1
ATOM 843 C C . LEU A 1 107 ? -7.241 -2.367 3.547 1.00 94.00 107 LEU A C 1
ATOM 845 O O . LEU A 1 107 ? -6.228 -2.687 2.923 1.00 94.00 107 LEU A O 1
ATOM 849 N N . LEU A 1 108 ? -8.265 -3.202 3.738 1.00 93.50 108 LEU A N 1
ATOM 850 C CA . LEU A 1 108 ? -8.300 -4.556 3.181 1.00 93.50 108 LEU A CA 1
ATOM 851 C C . LEU A 1 108 ? -8.364 -4.534 1.649 1.00 93.50 108 LEU A C 1
ATOM 853 O O . LEU A 1 108 ? -7.567 -5.210 1.006 1.00 93.50 108 LEU A O 1
ATOM 857 N N . ASN A 1 109 ? -9.208 -3.686 1.054 1.00 93.75 109 ASN A N 1
ATOM 858 C CA . ASN A 1 109 ? -9.265 -3.538 -0.406 1.00 93.75 109 ASN A CA 1
ATOM 859 C C . ASN A 1 109 ? -7.923 -3.072 -0.993 1.00 93.75 109 ASN A C 1
ATOM 861 O O . ASN A 1 109 ? -7.507 -3.541 -2.054 1.00 93.75 109 ASN A O 1
ATOM 865 N N . ILE A 1 110 ? -7.237 -2.153 -0.306 1.00 95.75 110 ILE A N 1
ATOM 866 C CA . ILE A 1 110 ? -5.909 -1.692 -0.713 1.00 95.75 110 ILE A CA 1
ATOM 867 C C . ILE A 1 110 ? -4.898 -2.844 -0.658 1.00 95.75 110 ILE A C 1
ATOM 869 O O . ILE A 1 110 ? -4.124 -3.032 -1.600 1.00 95.75 110 ILE A O 1
ATOM 873 N N . LYS A 1 111 ? -4.899 -3.608 0.441 1.00 95.62 111 LYS A N 1
ATOM 874 C CA . LYS A 1 111 ? -4.030 -4.776 0.621 1.00 95.62 111 LYS A CA 1
ATOM 875 C C . LYS A 1 111 ? -4.252 -5.796 -0.496 1.00 95.62 111 LYS A C 1
ATOM 877 O O . LYS A 1 111 ? -3.278 -6.239 -1.098 1.00 95.62 111 LYS A O 1
ATOM 882 N N . ASP A 1 112 ? -5.502 -6.145 -0.782 1.00 95.56 112 ASP A N 1
ATOM 883 C CA . ASP A 1 112 ? -5.854 -7.145 -1.795 1.00 95.56 112 ASP A CA 1
ATOM 884 C C . ASP A 1 112 ? -5.398 -6.719 -3.195 1.00 95.56 112 ASP A C 1
ATOM 886 O O . ASP A 1 112 ? -4.872 -7.535 -3.962 1.00 95.56 112 ASP A O 1
ATOM 890 N N . TRP A 1 113 ? -5.538 -5.430 -3.519 1.00 96.69 113 TRP A N 1
ATOM 891 C CA . TRP A 1 113 ? -5.038 -4.885 -4.777 1.00 96.69 113 TRP A CA 1
ATOM 892 C C . TRP A 1 113 ? -3.511 -4.977 -4.863 1.00 96.69 113 TRP A C 1
ATOM 894 O O . TRP A 1 113 ? -2.988 -5.501 -5.845 1.00 96.69 113 TRP A O 1
ATOM 904 N N . LEU A 1 114 ? -2.789 -4.530 -3.828 1.00 97.06 114 LEU A N 1
ATOM 905 C CA . LEU A 1 114 ? -1.322 -4.580 -3.798 1.00 97.06 114 LEU A CA 1
ATOM 906 C C . LEU A 1 114 ? -0.796 -6.016 -3.846 1.00 97.06 114 LEU A C 1
ATOM 908 O O . LEU A 1 114 ? 0.184 -6.279 -4.539 1.00 97.06 114 LEU A O 1
ATOM 912 N N . TYR A 1 115 ? -1.452 -6.942 -3.146 1.00 96.62 115 TYR A N 1
ATOM 913 C CA . TYR A 1 115 ? -1.128 -8.363 -3.207 1.00 96.62 115 TYR A CA 1
ATOM 914 C C . TYR A 1 115 ? -1.281 -8.900 -4.632 1.00 96.62 115 TYR A C 1
ATOM 916 O O . TYR A 1 115 ? -0.357 -9.523 -5.150 1.00 96.62 115 TYR A O 1
ATOM 924 N N . SER A 1 116 ? -2.409 -8.606 -5.285 1.00 96.44 116 SER A N 1
ATOM 925 C CA . SER A 1 116 ? -2.678 -9.046 -6.661 1.00 96.44 116 SER A CA 1
ATOM 926 C C . SER A 1 116 ? -1.681 -8.447 -7.656 1.00 96.44 116 SER A C 1
ATOM 928 O O . SER A 1 116 ? -1.180 -9.151 -8.529 1.00 96.44 116 SER A O 1
ATOM 930 N N . ALA A 1 117 ? -1.341 -7.166 -7.490 1.00 96.19 117 ALA A N 1
ATOM 931 C CA . ALA A 1 117 ? -0.323 -6.499 -8.288 1.00 96.19 117 ALA A CA 1
ATOM 932 C C . ALA A 1 117 ? 1.044 -7.172 -8.110 1.00 96.19 117 ALA A C 1
ATOM 934 O O . ALA A 1 117 ? 1.659 -7.564 -9.093 1.00 96.19 117 ALA A O 1
ATOM 935 N N . VAL A 1 118 ? 1.502 -7.368 -6.872 1.00 94.81 118 VAL A N 1
ATOM 936 C CA . VAL A 1 118 ? 2.783 -8.030 -6.582 1.00 94.81 118 VAL A CA 1
ATOM 937 C C . VAL A 1 118 ? 2.822 -9.464 -7.104 1.00 94.81 118 VAL A C 1
ATOM 939 O O . VAL A 1 118 ? 3.848 -9.881 -7.634 1.00 94.81 118 VAL A O 1
ATOM 942 N N . ASP A 1 119 ? 1.733 -10.219 -6.972 1.00 95.06 119 ASP A N 1
ATOM 943 C CA . ASP A 1 119 ? 1.644 -11.582 -7.499 1.00 95.06 119 ASP A CA 1
ATOM 944 C C . ASP A 1 119 ? 1.725 -11.610 -9.031 1.00 95.06 119 ASP A C 1
ATOM 946 O O . ASP A 1 119 ? 2.438 -12.434 -9.601 1.00 95.06 119 ASP A O 1
ATOM 950 N N . TYR A 1 120 ? 1.092 -10.644 -9.703 1.00 94.56 120 TYR A N 1
ATOM 951 C CA . TYR A 1 120 ? 1.220 -10.462 -11.147 1.00 94.56 120 TYR A CA 1
ATOM 952 C C . TYR A 1 120 ? 2.668 -10.172 -11.579 1.00 94.56 120 TYR A C 1
ATOM 954 O O . TYR A 1 120 ? 3.122 -10.726 -12.577 1.00 94.56 120 TYR A O 1
ATOM 962 N N . LEU A 1 121 ? 3.433 -9.388 -10.808 1.00 92.00 121 LEU A N 1
ATOM 963 C CA . LEU A 1 121 ? 4.843 -9.103 -11.124 1.00 92.00 121 LEU A CA 1
ATOM 964 C C . LEU A 1 121 ? 5.785 -10.308 -10.952 1.00 92.00 121 LEU A C 1
ATOM 966 O O . LEU A 1 121 ? 6.928 -10.242 -11.403 1.00 92.00 121 LEU A O 1
ATOM 970 N N . LYS A 1 122 ? 5.347 -11.387 -10.290 1.00 88.38 122 LYS A N 1
ATOM 971 C CA . LYS A 1 122 ? 6.148 -12.614 -10.114 1.00 88.38 122 LYS A CA 1
ATOM 972 C C . LYS A 1 122 ? 6.096 -13.552 -11.327 1.00 88.38 122 LYS A C 1
ATOM 974 O O . LYS A 1 122 ? 6.881 -14.502 -11.357 1.00 88.38 122 LYS A O 1
ATOM 979 N N . GLN A 1 123 ? 5.163 -13.337 -12.258 1.00 75.88 123 GLN A N 1
ATOM 980 C CA . GLN A 1 123 ? 4.952 -14.173 -13.450 1.00 75.88 123 GLN A CA 1
ATOM 981 C C . GLN A 1 123 ? 5.969 -13.859 -14.554 1.00 75.88 123 GLN A C 1
ATOM 983 O O . GLN A 1 123 ? 6.426 -14.829 -15.203 1.00 75.88 123 GLN A O 1
#

Foldseek 3Di:
DDDDDPDDPQDPADADDLVPWDADPQLLVCLVVLLVLLVVLLVQLLVLLVCLVVVNPLVVSVVSNLVSLVVNLVVCVVSVRVSSNVRSVSLNVVVVVDDSVCRSVSSVVSSVNSVVSSVSSVD

Secondary structure (DSSP, 8-state):
---------S-S--PPPGGG----HHHHTTHHHHHHHHHHHHHHHHHHHHHHHTTS-HHHHHHHHHHHHHHHHHHHHHHT-HHHHHHHHHHHHHHHH--GGGHHHHHHHHHHHHHHHHHHHT-

pLDDT: mean 87.8, std 16.52, range [30.12, 98.25]